Protein AF-A0A317KZA4-F1 (afdb_monomer)

pLDDT: mean 71.85, std 17.02, range [37.28, 96.12]

Solvent-accessible surface area (backbone atoms only — not comparable to full-atom values): 6510 Å² total; per-residue (Å²): 141,75,68,80,65,58,58,58,75,69,53,69,66,63,67,60,57,53,50,52,52,53,50,53,53,50,52,51,53,51,52,53,52,50,53,52,51,53,52,51,53,54,50,50,53,53,51,53,53,50,51,53,55,48,53,53,52,50,54,52,51,53,54,49,60,63,60,64,75,73,71,80,88,83,89,84,79,97,79,83,69,74,74,73,64,77,73,65,85,48,96,85,73,66,83,91,79,86,85,83,132

Sequence (101 aa):
MSWKSVEMQVALPRTQDAGKIQEHLKQQGRLGQEQLAQSQVLEEIRKRQRVIKQQESEKLRLKNNQKEKGHHDNERSPFTEEEKEANQQHPYLGKRIDIKR

Structure (mmCIF, N/CA/C/O backbone):
data_AF-A0A317KZA4-F1
#
_entry.id   AF-A0A317KZA4-F1
#
loop_
_atom_site.group_PDB
_atom_site.id
_atom_site.type_symbol
_atom_site.label_atom_id
_atom_site.label_alt_id
_atom_site.label_comp_id
_atom_site.label_asym_id
_atom_site.label_entity_id
_atom_site.label_seq_id
_atom_site.pdbx_PDB_ins_code
_atom_site.Cartn_x
_atom_site.Cartn_y
_atom_site.Cartn_z
_atom_site.occupancy
_atom_sit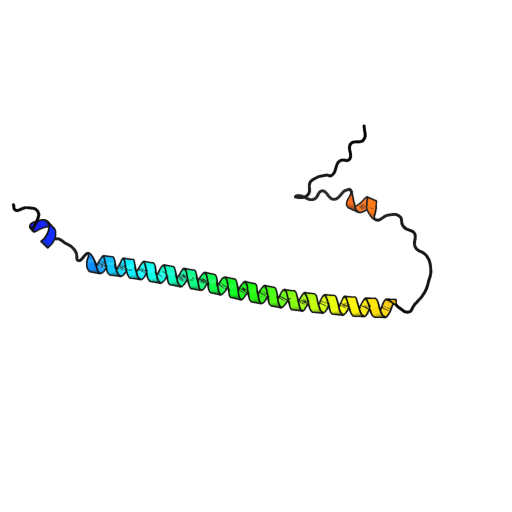e.B_iso_or_equiv
_atom_site.auth_seq_id
_atom_site.auth_comp_id
_atom_site.auth_asym_id
_atom_site.auth_atom_id
_atom_site.pdbx_PDB_model_num
ATOM 1 N N . MET A 1 1 ? 25.158 -2.799 -50.676 1.00 56.12 1 MET A N 1
ATOM 2 C CA . MET A 1 1 ? 24.646 -3.663 -49.589 1.00 56.12 1 MET A CA 1
ATOM 3 C C . MET A 1 1 ? 25.825 -4.169 -48.761 1.00 56.12 1 MET A C 1
ATOM 5 O O . MET A 1 1 ? 26.457 -5.103 -49.219 1.00 56.12 1 MET A O 1
ATOM 9 N N . SER A 1 2 ? 26.192 -3.555 -47.623 1.00 57.38 2 SER A N 1
ATOM 10 C CA . SER A 1 2 ? 27.245 -4.162 -46.767 1.00 57.38 2 SER A CA 1
ATOM 11 C C . SER A 1 2 ? 27.345 -3.677 -45.311 1.00 57.38 2 SER A C 1
ATOM 13 O O . SER A 1 2 ? 27.971 -4.363 -44.514 1.00 57.38 2 SER A O 1
ATOM 15 N N . TRP A 1 3 ? 26.756 -2.544 -44.913 1.00 57.81 3 TRP A N 1
ATOM 16 C CA . TRP A 1 3 ? 26.979 -2.010 -43.552 1.00 57.81 3 TRP A CA 1
ATOM 17 C C . TRP A 1 3 ? 25.932 -2.457 -42.519 1.00 57.81 3 TRP A C 1
ATOM 19 O O . TRP A 1 3 ? 26.233 -2.579 -41.339 1.00 57.81 3 TRP A O 1
ATOM 29 N N . LYS A 1 4 ? 24.725 -2.824 -42.967 1.00 58.75 4 LYS A N 1
ATOM 30 C CA . LYS A 1 4 ? 23.615 -3.236 -42.086 1.00 58.75 4 LYS A CA 1
ATOM 31 C C . LYS A 1 4 ? 23.820 -4.614 -41.429 1.00 58.75 4 LYS A C 1
ATOM 33 O O . LYS A 1 4 ? 23.176 -4.917 -40.432 1.00 58.75 4 LYS A O 1
ATOM 38 N N . SER A 1 5 ? 24.709 -5.445 -41.980 1.00 58.19 5 SER A N 1
ATOM 39 C CA . SER A 1 5 ? 24.994 -6.800 -41.476 1.00 58.19 5 SER A CA 1
ATOM 40 C C . SER A 1 5 ? 26.126 -6.846 -40.446 1.00 58.19 5 SER A C 1
ATOM 42 O O . SER A 1 5 ? 26.161 -7.775 -39.645 1.00 58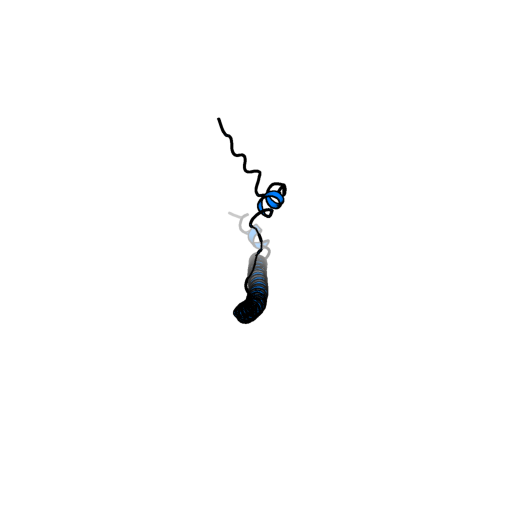.19 5 SER A O 1
ATOM 44 N N . VAL A 1 6 ? 27.024 -5.855 -40.435 1.00 58.91 6 VAL A N 1
ATOM 45 C CA . VAL A 1 6 ? 28.142 -5.779 -39.474 1.00 58.91 6 VAL A CA 1
ATOM 46 C C . VAL A 1 6 ? 27.645 -5.304 -38.102 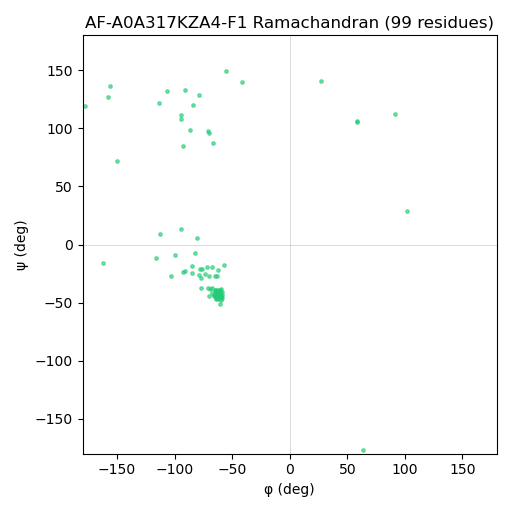1.00 58.91 6 VAL A C 1
ATOM 48 O O . VAL A 1 6 ? 28.033 -5.855 -37.078 1.00 58.91 6 VAL A O 1
ATOM 51 N N . GLU A 1 7 ? 26.687 -4.376 -38.066 1.00 58.03 7 GLU A N 1
ATOM 52 C CA . GLU A 1 7 ? 26.052 -3.903 -36.823 1.00 58.03 7 GLU A CA 1
ATOM 53 C C . GLU A 1 7 ? 25.245 -4.994 -36.099 1.00 58.03 7 GLU A C 1
ATOM 55 O O . GLU A 1 7 ? 25.114 -4.968 -34.876 1.00 58.03 7 GLU A O 1
ATOM 60 N N . MET A 1 8 ? 24.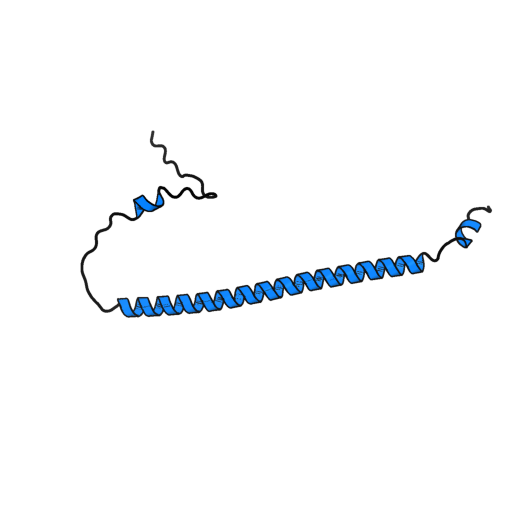728 -5.986 -36.833 1.00 60.91 8 MET A N 1
ATOM 61 C CA . MET A 1 8 ? 24.004 -7.117 -36.244 1.00 60.91 8 MET A CA 1
ATOM 62 C C . MET A 1 8 ? 24.945 -8.103 -35.536 1.00 60.91 8 MET A C 1
ATOM 64 O O . MET A 1 8 ? 24.523 -8.779 -34.606 1.00 60.91 8 MET A O 1
ATOM 68 N N . GLN A 1 9 ? 26.222 -8.165 -35.930 1.00 59.94 9 GLN A N 1
ATOM 69 C CA . GLN A 1 9 ? 27.225 -9.017 -35.277 1.00 59.94 9 GLN A CA 1
ATOM 70 C C . GLN A 1 9 ? 27.730 -8.411 -33.956 1.00 59.94 9 GLN A C 1
ATOM 72 O O . GLN A 1 9 ? 28.182 -9.142 -33.082 1.00 59.94 9 GLN A O 1
ATOM 77 N N . VAL A 1 10 ? 27.571 -7.093 -33.775 1.00 56.28 10 VAL A N 1
ATOM 78 C CA . VAL A 1 10 ? 27.783 -6.368 -32.504 1.00 56.28 10 VAL A CA 1
ATOM 79 C C . VAL A 1 10 ? 26.462 -6.222 -31.725 1.00 56.28 10 VAL A C 1
ATOM 81 O O . VAL A 1 10 ? 26.357 -5.457 -30.767 1.00 56.28 10 VAL A O 1
ATOM 84 N N . ALA A 1 11 ? 25.411 -6.956 -32.108 1.00 58.59 11 ALA A N 1
ATOM 85 C CA . ALA A 1 11 ? 24.190 -6.996 -31.324 1.00 58.59 11 ALA A CA 1
ATOM 86 C C . ALA A 1 11 ? 24.450 -7.785 -30.035 1.00 58.59 11 ALA A C 1
ATOM 88 O O . ALA A 1 11 ? 24.373 -9.012 -30.001 1.00 58.59 11 ALA A O 1
ATOM 89 N N . LEU A 1 12 ? 24.714 -7.054 -28.950 1.00 62.53 12 LEU A N 1
ATOM 90 C CA . LEU A 1 12 ? 24.459 -7.529 -27.593 1.00 62.53 12 LEU A CA 1
ATOM 91 C C . LEU A 1 12 ? 23.099 -8.251 -27.569 1.00 62.53 12 LEU A C 1
ATOM 93 O O . LEU A 1 12 ? 22.163 -7.781 -28.230 1.00 62.53 12 LEU A O 1
ATOM 97 N N . PRO A 1 13 ? 22.964 -9.382 -26.854 1.00 62.66 13 PRO A N 1
ATOM 98 C CA . PRO A 1 13 ? 21.763 -10.205 -26.892 1.00 62.66 13 PRO A CA 1
ATOM 99 C C . PRO A 1 13 ? 20.577 -9.449 -26.276 1.00 62.66 13 PRO A C 1
ATOM 101 O O . PRO A 1 13 ? 20.262 -9.600 -25.099 1.00 62.66 13 PRO A O 1
ATOM 104 N N . ARG A 1 14 ? 19.874 -8.656 -27.097 1.00 60.34 14 ARG A N 1
ATOM 105 C CA . ARG A 1 14 ? 18.685 -7.869 -26.716 1.00 60.34 14 ARG A CA 1
ATOM 106 C C . ARG A 1 14 ? 17.569 -8.740 -26.124 1.00 60.34 14 ARG A C 1
ATOM 108 O O . ARG A 1 14 ? 16.675 -8.230 -25.462 1.00 60.34 14 ARG A O 1
ATOM 115 N N . THR A 1 15 ? 17.624 -10.052 -26.348 1.00 62.56 15 THR A N 1
ATOM 116 C CA . THR A 1 15 ? 16.727 -11.051 -25.756 1.00 62.56 15 THR A CA 1
ATOM 117 C C . THR A 1 15 ? 16.946 -11.228 -24.253 1.00 62.56 15 THR A C 1
ATOM 119 O O . THR A 1 15 ? 15.969 -11.363 -23.520 1.00 62.56 15 THR A O 1
ATOM 122 N N . GLN A 1 16 ? 18.193 -11.180 -23.769 1.00 63.53 16 GLN A N 1
ATOM 123 C CA . GLN A 1 16 ? 18.480 -11.266 -22.333 1.00 63.53 16 GLN A CA 1
ATOM 124 C C . GLN A 1 16 ? 17.967 -10.026 -21.599 1.00 63.53 16 GLN A C 1
ATOM 126 O O . GLN A 1 16 ? 17.356 -10.143 -20.538 1.00 63.53 16 GLN A O 1
ATOM 131 N N . ASP A 1 17 ? 18.155 -8.844 -22.187 1.00 68.19 17 ASP A N 1
AT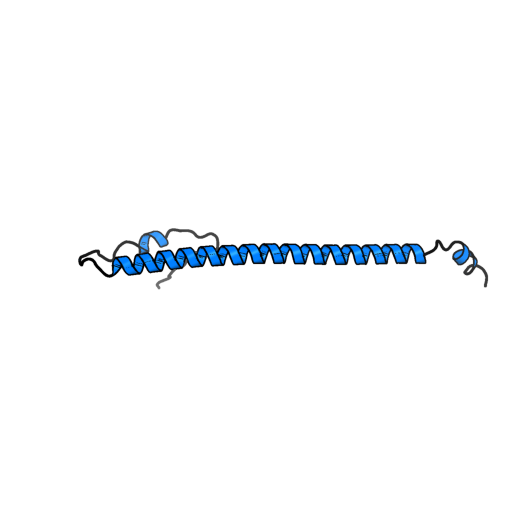OM 132 C CA . ASP A 1 17 ? 17.678 -7.593 -21.597 1.00 68.19 17 ASP A CA 1
ATOM 133 C C . ASP A 1 17 ? 16.149 -7.478 -21.648 1.00 68.19 17 ASP A C 1
ATOM 135 O O . ASP A 1 17 ? 15.535 -7.061 -20.666 1.00 68.19 17 ASP A O 1
ATOM 139 N N . ALA A 1 18 ? 15.507 -7.952 -22.723 1.00 74.12 18 ALA A N 1
ATOM 140 C CA . ALA A 1 18 ? 14.049 -8.061 -22.785 1.00 74.12 18 ALA A CA 1
ATOM 141 C C . ALA A 1 18 ? 13.485 -8.993 -21.692 1.00 74.12 18 ALA A C 1
ATOM 143 O O . ALA A 1 18 ? 12.464 -8.673 -21.081 1.00 74.12 18 ALA A O 1
ATOM 144 N N . GLY A 1 19 ? 14.170 -10.104 -21.393 1.00 80.00 19 GLY A N 1
ATOM 145 C CA . GLY A 1 19 ? 13.801 -11.009 -20.299 1.00 80.00 19 GLY A CA 1
ATOM 146 C C . GLY A 1 19 ? 13.912 -10.356 -18.918 1.00 80.00 19 GLY A C 1
ATOM 147 O O . GLY A 1 19 ? 12.998 -10.484 -18.105 1.00 80.00 19 GLY A O 1
ATOM 148 N N . LYS A 1 20 ? 14.980 -9.586 -18.666 1.00 83.88 20 LYS A N 1
ATOM 149 C CA . LYS A 1 20 ? 15.144 -8.825 -17.411 1.00 83.88 20 LYS A CA 1
ATOM 150 C C . LYS A 1 20 ? 14.051 -7.775 -17.232 1.00 83.88 20 LYS A C 1
ATOM 152 O O . LYS A 1 20 ? 13.492 -7.657 -16.148 1.00 83.88 20 LYS A O 1
ATOM 157 N N . ILE A 1 21 ? 13.710 -7.035 -18.289 1.00 85.69 21 ILE A N 1
ATOM 158 C CA . ILE A 1 21 ? 12.627 -6.039 -18.248 1.00 85.69 21 ILE A CA 1
ATOM 159 C C . ILE A 1 21 ? 11.288 -6.719 -17.940 1.00 85.69 21 ILE A C 1
ATOM 161 O O . ILE A 1 21 ? 10.524 -6.231 -17.107 1.00 85.69 21 ILE A O 1
ATOM 165 N N . GLN A 1 22 ? 11.017 -7.870 -18.561 1.00 85.25 22 GLN A N 1
ATOM 166 C CA . GLN A 1 22 ? 9.811 -8.643 -18.279 1.00 85.25 22 GLN A CA 1
ATOM 167 C C . GLN A 1 22 ? 9.766 -9.130 -16.823 1.00 85.25 22 GLN A C 1
ATOM 169 O O . GLN A 1 22 ? 8.705 -9.089 -16.201 1.00 85.25 22 GLN A O 1
ATOM 174 N N . GLU A 1 23 ? 10.900 -9.555 -16.267 1.00 86.62 23 GLU A N 1
ATOM 175 C CA . GLU A 1 23 ? 10.997 -9.967 -14.865 1.00 86.62 23 GLU A CA 1
ATOM 176 C C . GLU A 1 23 ? 10.765 -8.791 -13.907 1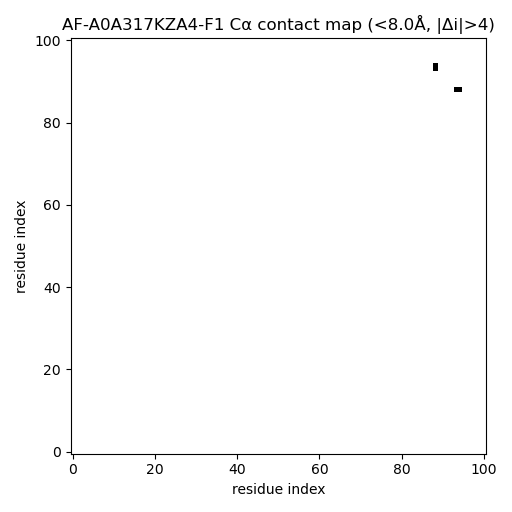.00 86.62 23 GLU A C 1
ATOM 178 O O . GLU A 1 23 ? 9.970 -8.899 -12.974 1.00 86.62 23 GLU A O 1
ATOM 183 N N . HIS A 1 24 ? 11.354 -7.625 -14.187 1.00 88.25 24 HIS A N 1
ATOM 184 C CA . HIS A 1 24 ? 11.118 -6.414 -13.401 1.00 88.25 24 HIS A CA 1
ATOM 185 C C . HIS A 1 24 ? 9.645 -5.990 -13.413 1.00 88.25 24 HIS A C 1
ATOM 187 O O . HIS A 1 24 ? 9.094 -5.668 -12.360 1.00 88.25 24 HIS A O 1
ATOM 193 N N . LEU A 1 25 ? 8.982 -6.041 -14.572 1.00 91.00 25 LEU A N 1
ATOM 194 C CA . LEU A 1 25 ? 7.552 -5.735 -14.683 1.00 91.00 25 LEU A CA 1
ATOM 195 C C . LEU A 1 25 ? 6.695 -6.711 -13.865 1.00 91.00 25 LEU A C 1
ATOM 197 O O . LEU A 1 25 ? 5.772 -6.288 -13.167 1.00 91.00 25 LEU A O 1
ATOM 201 N N . LYS A 1 26 ? 7.017 -8.010 -13.894 1.00 90.19 26 LYS A N 1
ATOM 202 C CA . LYS A 1 26 ? 6.327 -9.022 -13.080 1.00 90.19 26 LYS A CA 1
ATOM 203 C C . LYS A 1 26 ? 6.535 -8.789 -11.584 1.00 90.19 26 LYS A C 1
ATOM 205 O O . LYS A 1 26 ? 5.572 -8.857 -10.821 1.00 90.19 26 LYS A O 1
ATOM 210 N N . GLN A 1 27 ? 7.762 -8.483 -11.164 1.00 92.19 27 GLN A N 1
ATOM 211 C CA . GLN A 1 27 ? 8.082 -8.204 -9.765 1.00 92.19 27 GLN A CA 1
ATOM 212 C C . GLN A 1 27 ? 7.335 -6.965 -9.257 1.00 92.19 27 GLN A C 1
ATOM 214 O O . GLN A 1 27 ? 6.734 -7.015 -8.185 1.00 92.19 27 GLN A O 1
ATOM 219 N N . GLN A 1 28 ? 7.315 -5.882 -10.040 1.00 92.12 28 GLN A N 1
ATOM 220 C CA . GLN A 1 28 ? 6.559 -4.671 -9.710 1.00 92.12 28 GLN A CA 1
ATOM 221 C C . GLN A 1 28 ? 5.055 -4.950 -9.608 1.00 92.12 28 GLN A C 1
ATOM 223 O O . GLN A 1 28 ? 4.420 -4.532 -8.640 1.00 92.12 28 GLN A O 1
ATOM 228 N N . GLY A 1 29 ? 4.495 -5.712 -10.555 1.00 92.00 29 GLY A N 1
ATOM 229 C CA . GLY A 1 29 ? 3.091 -6.122 -10.516 1.00 92.00 29 GLY A CA 1
ATOM 230 C C . GLY A 1 29 ? 2.745 -6.916 -9.254 1.00 92.00 29 GLY A C 1
ATOM 231 O O . GLY A 1 29 ? 1.735 -6.637 -8.607 1.00 92.00 29 GLY A O 1
ATOM 232 N N . ARG A 1 30 ? 3.611 -7.858 -8.855 1.00 90.75 30 ARG A N 1
ATOM 233 C CA . ARG A 1 30 ? 3.428 -8.651 -7.631 1.00 90.75 30 ARG A CA 1
ATOM 234 C C . ARG A 1 30 ? 3.466 -7.784 -6.373 1.00 90.75 30 ARG A C 1
ATOM 236 O O . ARG A 1 30 ? 2.587 -7.918 -5.529 1.00 90.75 30 ARG A O 1
ATOM 243 N N . LEU A 1 31 ? 4.442 -6.881 -6.268 1.00 95.06 31 LEU A N 1
ATOM 244 C CA . LEU A 1 31 ? 4.571 -5.971 -5.125 1.00 95.06 31 LEU A CA 1
ATOM 245 C C . LEU A 1 31 ? 3.347 -5.057 -4.981 1.00 95.06 31 LEU A C 1
ATOM 247 O O . LEU A 1 31 ? 2.851 -4.866 -3.874 1.00 95.06 31 LEU A O 1
ATOM 251 N N . GLY A 1 32 ? 2.823 -4.535 -6.094 1.00 94.06 32 GLY A N 1
ATOM 252 C CA . GLY A 1 32 ? 1.609 -3.718 -6.075 1.00 94.06 32 GLY A CA 1
ATOM 253 C C . GLY A 1 32 ? 0.392 -4.491 -5.560 1.00 94.06 32 GLY A C 1
ATOM 254 O O . GLY A 1 32 ? -0.345 -3.995 -4.710 1.00 94.06 32 GLY A O 1
ATOM 255 N N . GLN A 1 33 ? 0.202 -5.731 -6.020 1.00 92.75 33 GLN A N 1
ATOM 256 C CA . GLN A 1 33 ? -0.888 -6.586 -5.537 1.00 92.75 33 GLN A CA 1
ATOM 257 C C . GLN A 1 33 ? -0.739 -6.934 -4.050 1.00 92.75 33 GLN A C 1
ATOM 259 O O . GLN A 1 33 ? -1.728 -6.920 -3.321 1.00 92.75 33 GLN A O 1
ATOM 264 N N . GLU A 1 34 ? 0.482 -7.194 -3.585 1.00 94.44 34 GLU A N 1
ATOM 265 C CA . GLU A 1 34 ? 0.772 -7.487 -2.178 1.00 94.44 34 GLU A CA 1
ATOM 266 C C . GLU A 1 34 ? 0.444 -6.296 -1.265 1.00 94.44 34 GLU A C 1
ATOM 268 O O . GLU A 1 34 ? -0.232 -6.460 -0.248 1.00 94.44 34 GLU A O 1
ATOM 273 N N . GLN A 1 35 ? 0.835 -5.081 -1.659 1.00 95.62 35 GLN A N 1
ATOM 274 C CA . GLN A 1 35 ? 0.505 -3.857 -0.922 1.00 95.62 35 GLN A CA 1
ATOM 275 C C . GLN A 1 35 ? -1.009 -3.602 -0.868 1.00 95.62 35 GLN A C 1
ATOM 277 O O . GLN A 1 35 ? -1.552 -3.245 0.183 1.00 95.62 35 GLN A O 1
ATOM 282 N N . LEU A 1 36 ? -1.714 -3.823 -1.982 1.00 95.75 36 LEU A N 1
ATOM 283 C CA . LEU A 1 36 ? -3.172 -3.705 -2.026 1.00 95.75 36 LEU A CA 1
ATOM 284 C C . LEU A 1 36 ? -3.838 -4.734 -1.106 1.00 95.75 36 LEU A C 1
ATOM 286 O O . LEU A 1 36 ? -4.685 -4.357 -0.297 1.00 95.75 36 LEU A O 1
ATOM 290 N N . ALA A 1 37 ? -3.411 -5.995 -1.147 1.00 95.88 37 ALA A N 1
ATOM 291 C CA . ALA A 1 37 ? -3.929 -7.034 -0.261 1.00 95.88 37 ALA A CA 1
ATOM 292 C C . ALA A 1 37 ? -3.671 -6.705 1.221 1.00 95.88 37 ALA A C 1
ATOM 294 O O . ALA A 1 37 ? -4.572 -6.817 2.052 1.00 95.88 37 ALA A O 1
ATOM 295 N N . GLN A 1 38 ? -2.471 -6.224 1.560 1.00 95.94 38 GLN A N 1
ATOM 296 C CA . GLN A 1 38 ? -2.131 -5.838 2.930 1.00 95.94 38 GLN A CA 1
ATOM 297 C C . GLN A 1 38 ? -3.014 -4.691 3.439 1.00 95.94 38 GLN A C 1
ATOM 299 O O . GLN A 1 38 ? -3.518 -4.747 4.564 1.00 95.94 38 GLN A O 1
ATOM 304 N N . SER A 1 39 ? -3.233 -3.659 2.619 1.00 94.88 39 SER A N 1
ATOM 305 C CA . SER A 1 39 ? -4.092 -2.533 3.003 1.00 94.88 39 SER A CA 1
ATOM 306 C C . SER A 1 39 ? -5.549 -2.963 3.205 1.00 94.88 39 SER A C 1
ATOM 308 O O . SER A 1 39 ? -6.160 -2.567 4.199 1.00 94.88 39 SER A O 1
ATOM 310 N N . GLN A 1 40 ? -6.072 -3.850 2.352 1.00 95.19 40 GLN A N 1
ATOM 311 C CA . GLN A 1 40 ? -7.412 -4.427 2.500 1.00 95.19 40 GLN A CA 1
ATOM 312 C C . GLN A 1 40 ? -7.563 -5.210 3.809 1.00 95.19 40 GLN A C 1
ATOM 314 O O . GLN A 1 40 ? -8.524 -4.990 4.547 1.00 95.19 40 GLN A O 1
ATOM 319 N N . VAL A 1 41 ? -6.591 -6.060 4.154 1.00 96.12 41 VAL A N 1
ATOM 320 C CA . VAL A 1 41 ? -6.607 -6.818 5.417 1.00 96.12 41 VAL A CA 1
ATOM 321 C C . VAL A 1 41 ? -6.624 -5.877 6.625 1.00 96.12 41 VAL A C 1
ATOM 323 O O . VAL A 1 41 ? -7.408 -6.068 7.558 1.00 96.12 41 VAL A O 1
ATOM 326 N N . LEU A 1 42 ? -5.806 -4.821 6.612 1.00 95.88 42 LEU A N 1
ATOM 327 C CA . LEU A 1 42 ? -5.786 -3.828 7.690 1.00 95.88 42 LEU A CA 1
ATOM 328 C C . LEU A 1 42 ? -7.116 -3.073 7.804 1.00 95.88 42 LEU A C 1
ATOM 330 O O . LEU A 1 42 ? -7.598 -2.829 8.915 1.00 95.88 42 LEU A O 1
ATOM 334 N N . GLU A 1 43 ? -7.727 -2.705 6.680 1.00 94.38 43 GLU A N 1
ATOM 335 C CA . GLU A 1 43 ? -9.052 -2.088 6.675 1.00 94.38 43 GLU A CA 1
ATOM 336 C C . GLU A 1 43 ? -10.131 -3.015 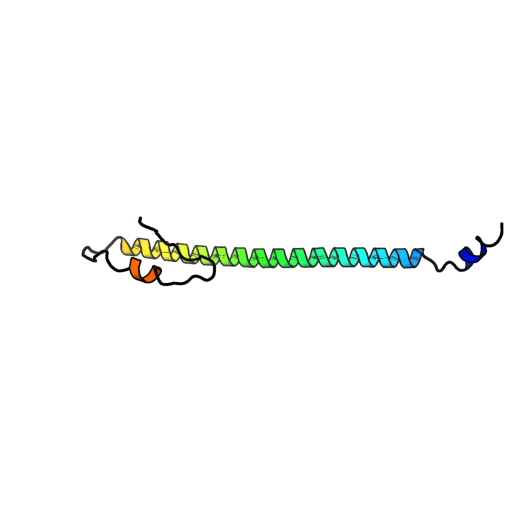7.227 1.00 94.38 43 GLU A C 1
ATOM 338 O O . GLU A 1 43 ? -10.966 -2.568 8.017 1.00 94.38 43 GLU A O 1
ATOM 343 N N . GLU A 1 44 ? -10.119 -4.295 6.860 1.00 93.25 44 GLU A N 1
ATOM 344 C CA . GLU A 1 44 ? -11.049 -5.277 7.409 1.00 93.25 44 GLU A CA 1
ATOM 345 C C . GLU A 1 44 ? -10.909 -5.407 8.923 1.00 93.25 44 GLU A C 1
ATOM 347 O O . GLU A 1 44 ? -11.914 -5.386 9.636 1.00 93.25 44 GLU A O 1
ATOM 352 N N . ILE A 1 45 ? -9.677 -5.480 9.434 1.00 94.19 45 ILE A N 1
ATOM 353 C CA . ILE A 1 45 ? -9.420 -5.535 10.878 1.00 94.19 45 ILE A CA 1
ATOM 354 C C . ILE A 1 45 ? -9.998 -4.292 11.565 1.00 94.19 45 ILE A C 1
ATOM 356 O O . ILE A 1 45 ? -10.712 -4.414 12.564 1.00 94.19 45 ILE A O 1
ATOM 360 N N . ARG A 1 46 ? -9.766 -3.094 11.013 1.00 93.50 46 ARG A N 1
ATOM 361 C CA . ARG A 1 46 ? -10.328 -1.841 11.550 1.00 93.50 46 ARG A CA 1
ATOM 362 C C . ARG A 1 46 ? -11.857 -1.838 11.521 1.00 93.50 46 ARG A C 1
ATOM 364 O O . ARG A 1 46 ? -12.478 -1.409 12.495 1.00 93.50 46 ARG A O 1
ATOM 371 N N . LYS A 1 47 ? -12.471 -2.322 10.436 1.00 92.12 47 LYS A N 1
ATOM 372 C CA . LYS A 1 47 ? -13.933 -2.445 10.309 1.00 92.12 47 LYS A CA 1
ATOM 373 C C . LYS A 1 47 ? -14.488 -3.400 11.368 1.00 92.12 47 LYS A C 1
ATOM 375 O O . LYS A 1 47 ? -15.412 -3.020 12.082 1.00 92.12 47 LYS A O 1
ATOM 380 N N . ARG A 1 48 ? -13.880 -4.579 11.553 1.00 90.31 48 ARG A N 1
ATOM 381 C CA . ARG A 1 48 ? -14.277 -5.551 12.591 1.00 90.31 48 ARG A CA 1
ATOM 382 C C . ARG A 1 48 ? -14.177 -4.954 13.996 1.00 90.31 48 ARG A C 1
ATOM 384 O O . ARG A 1 48 ? -15.137 -5.028 14.755 1.00 90.31 48 ARG A O 1
ATOM 391 N N . GLN A 1 49 ? -13.066 -4.292 14.323 1.00 91.00 49 GLN A N 1
ATOM 392 C CA . GLN A 1 49 ? -12.900 -3.620 15.619 1.00 91.00 49 GLN A CA 1
ATOM 393 C C . GLN A 1 49 ? -13.949 -2.524 15.849 1.00 91.00 49 GLN A C 1
ATOM 395 O O . GLN A 1 49 ? -14.471 -2.397 16.955 1.00 91.00 49 GLN A O 1
ATOM 400 N N . ARG A 1 50 ? -14.280 -1.734 14.817 1.00 86.94 50 ARG A N 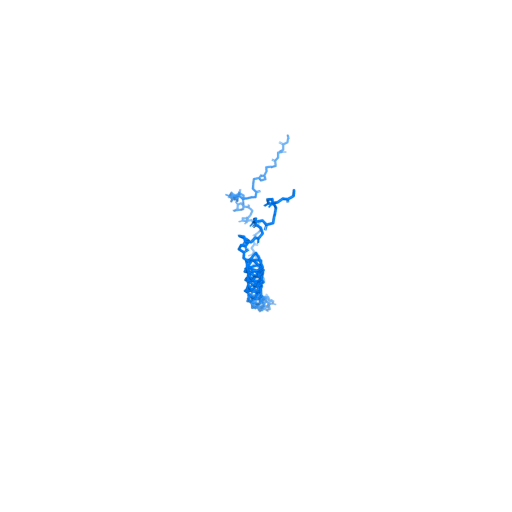1
ATOM 401 C CA . ARG A 1 50 ? -15.325 -0.704 14.905 1.00 86.94 50 ARG A CA 1
ATOM 402 C C . ARG A 1 50 ? -16.695 -1.318 15.185 1.00 86.94 50 ARG A C 1
ATOM 404 O O . ARG A 1 50 ? -17.393 -0.813 16.056 1.00 86.94 50 ARG A O 1
ATOM 411 N N . VAL A 1 51 ? -17.053 -2.402 14.495 1.00 87.06 51 VAL A N 1
ATOM 412 C CA . VAL A 1 51 ? -18.328 -3.106 14.713 1.00 87.06 51 VAL A CA 1
ATOM 413 C C . VAL A 1 51 ? -18.421 -3.641 16.142 1.00 87.06 51 VAL A C 1
ATOM 415 O O . VAL A 1 51 ? -19.449 -3.445 16.782 1.00 87.06 51 VAL A O 1
ATOM 418 N N . ILE A 1 52 ? -17.350 -4.238 16.677 1.00 86.06 52 ILE A N 1
ATOM 419 C CA . ILE A 1 52 ? -17.322 -4.727 18.068 1.00 86.06 52 ILE A CA 1
ATOM 420 C C . ILE A 1 52 ? -17.552 -3.572 19.053 1.00 86.06 52 ILE A C 1
ATOM 422 O O . ILE A 1 52 ? -18.461 -3.644 19.878 1.00 86.06 52 ILE A O 1
ATOM 426 N N . LYS A 1 53 ? -16.795 -2.473 18.921 1.00 84.50 53 LYS A N 1
ATOM 427 C CA . LYS A 1 53 ? -16.959 -1.281 19.775 1.00 84.50 53 LYS A CA 1
ATOM 428 C C . LYS A 1 53 ? -18.368 -0.696 19.681 1.00 84.50 53 LYS A C 1
ATOM 430 O O . LYS A 1 53 ? -18.950 -0.311 20.692 1.00 84.50 53 LYS A O 1
ATOM 435 N N . GLN A 1 54 ? -18.931 -0.647 18.474 1.00 83.25 54 GLN A N 1
ATOM 436 C CA . GLN A 1 54 ? -20.289 -0.163 18.262 1.00 83.25 54 GLN A CA 1
ATOM 437 C C . GLN A 1 54 ? -21.306 -1.071 18.966 1.00 83.25 54 GLN A C 1
ATOM 439 O O . GLN A 1 54 ? -22.139 -0.568 19.713 1.00 83.25 54 GLN A O 1
ATOM 444 N N . GLN A 1 55 ? -21.202 -2.394 18.820 1.00 78.75 55 GLN A N 1
ATOM 445 C CA . GLN A 1 55 ? -22.078 -3.347 19.511 1.00 78.75 55 GLN A CA 1
ATOM 446 C C . GLN A 1 55 ? -21.989 -3.233 21.039 1.00 78.75 55 GLN A C 1
ATOM 448 O O . GLN A 1 55 ? -23.012 -3.334 21.713 1.00 78.75 55 GLN A O 1
ATOM 453 N N . GLU A 1 56 ? -20.800 -3.007 21.599 1.00 76.12 56 GLU A N 1
ATOM 454 C CA . GLU A 1 56 ? -20.638 -2.751 23.036 1.00 76.12 56 GLU A CA 1
ATOM 455 C C . GLU A 1 56 ? -21.325 -1.450 23.465 1.00 76.12 56 GLU A C 1
ATOM 457 O O . GLU A 1 56 ? -22.057 -1.439 24.457 1.00 76.12 56 GLU A O 1
ATOM 462 N N . SER A 1 57 ? -21.156 -0.371 22.694 1.00 76.94 57 SER A N 1
ATOM 463 C CA . SER A 1 57 ? -21.809 0.912 22.979 1.00 76.94 57 SER A CA 1
ATOM 464 C C . SER A 1 57 ? -23.338 0.840 22.871 1.00 76.94 57 SER A C 1
ATOM 466 O O . SER A 1 57 ? -24.037 1.374 23.731 1.00 76.94 57 SER A O 1
ATOM 468 N N . GLU A 1 58 ? -23.866 0.111 21.885 1.00 74.44 58 GLU A N 1
ATOM 469 C CA . GLU A 1 58 ? -25.300 -0.144 21.722 1.00 74.44 58 GLU A CA 1
ATOM 470 C C . GLU A 1 58 ? -25.853 -0.976 22.889 1.00 74.44 58 GLU A C 1
ATOM 472 O O . GLU A 1 58 ? -26.882 -0.627 23.465 1.00 74.44 58 GLU A O 1
ATOM 477 N N . LYS A 1 59 ? -25.139 -2.026 23.326 1.00 74.38 59 LYS A N 1
ATOM 478 C CA . LYS A 1 59 ? -25.518 -2.815 24.513 1.00 74.38 59 LYS A CA 1
ATOM 479 C C . LYS A 1 59 ? -25.554 -1.964 25.786 1.00 74.38 59 LYS A C 1
ATOM 481 O O . LYS A 1 59 ? -26.465 -2.125 26.599 1.00 74.38 59 LYS A O 1
ATOM 486 N N . LEU A 1 60 ? -24.589 -1.058 25.966 1.00 72.62 60 LEU A N 1
ATOM 487 C CA . LEU A 1 60 ? -24.557 -0.142 27.108 1.00 72.62 60 LEU A CA 1
ATOM 488 C C . LEU A 1 60 ? -25.738 0.842 27.073 1.00 72.62 60 LEU A C 1
ATOM 490 O O . LEU A 1 60 ? -26.407 1.028 28.089 1.00 72.62 60 LEU A O 1
ATOM 494 N N . ARG A 1 61 ? -26.038 1.416 25.901 1.00 72.19 61 ARG A N 1
ATOM 495 C CA . ARG A 1 61 ? -27.198 2.297 25.690 1.00 72.19 61 ARG A CA 1
ATOM 496 C C . ARG A 1 61 ? -28.520 1.589 25.981 1.00 72.19 61 ARG A C 1
ATOM 498 O O . ARG A 1 61 ? -29.353 2.137 26.696 1.00 72.19 61 ARG A O 1
ATOM 505 N N . LEU A 1 62 ? -28.691 0.352 25.508 1.00 71.12 62 LEU A N 1
ATOM 506 C CA . LEU A 1 62 ? -29.889 -0.446 25.786 1.00 71.12 62 LEU A CA 1
ATOM 507 C C . LEU A 1 62 ? -30.055 -0.737 27.286 1.00 71.12 62 LEU A C 1
ATOM 509 O O . LEU A 1 62 ? -31.165 -0.656 27.811 1.00 71.12 62 LEU A O 1
ATOM 513 N N . LYS A 1 63 ? -28.953 -1.035 27.990 1.00 70.38 63 LYS A N 1
ATOM 514 C CA . LYS A 1 63 ? -28.958 -1.279 29.440 1.00 70.38 63 LYS A CA 1
ATOM 515 C C . LYS A 1 63 ? -29.296 -0.018 30.244 1.00 70.38 63 LYS A C 1
ATOM 517 O O . LYS A 1 63 ? -30.002 -0.126 31.243 1.00 70.38 63 LYS A O 1
ATOM 522 N N . ASN A 1 64 ? -28.831 1.156 29.817 1.00 65.00 64 ASN A N 1
ATOM 523 C CA . ASN A 1 64 ? -29.188 2.427 30.457 1.00 65.00 64 ASN A CA 1
ATOM 524 C C . ASN A 1 64 ? -30.659 2.794 30.200 1.00 65.00 64 ASN A C 1
ATOM 526 O O . ASN A 1 64 ? -31.379 3.069 31.155 1.00 65.00 64 ASN A O 1
ATOM 530 N N . ASN A 1 65 ? -31.155 2.646 28.966 1.00 59.81 65 ASN A N 1
ATOM 531 C CA . ASN A 1 65 ? -32.571 2.881 28.645 1.00 59.81 65 ASN A CA 1
ATOM 532 C C . ASN A 1 65 ? -33.537 1.927 29.373 1.00 59.81 65 ASN A C 1
ATOM 534 O O . ASN A 1 65 ? -34.694 2.276 29.596 1.00 59.81 65 ASN A O 1
ATOM 538 N N . GLN A 1 66 ? -33.102 0.716 29.741 1.00 58.88 66 GLN A N 1
ATOM 539 C CA . GLN A 1 66 ? -33.909 -0.184 30.575 1.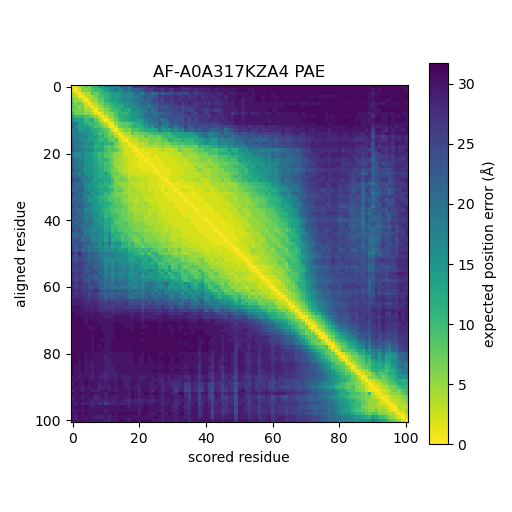00 58.88 66 GLN A CA 1
ATOM 540 C C . GLN A 1 66 ? -33.906 0.209 32.059 1.00 58.88 66 GLN A C 1
ATOM 542 O O . GLN A 1 66 ? -34.893 -0.050 32.743 1.00 58.88 66 GLN A O 1
ATOM 547 N N . LYS A 1 67 ? -32.839 0.847 32.558 1.00 56.38 67 LYS A N 1
ATOM 548 C CA . LYS A 1 67 ? -32.761 1.328 33.947 1.00 56.38 67 LYS A CA 1
ATOM 549 C C . LYS A 1 67 ? -33.528 2.632 34.183 1.00 56.38 67 LYS A C 1
ATOM 551 O O . LYS A 1 67 ? -33.983 2.850 35.296 1.00 56.38 67 LYS A O 1
ATOM 556 N N . GLU A 1 68 ? -33.718 3.458 33.157 1.00 55.56 68 GLU A N 1
ATOM 557 C CA . GLU A 1 68 ? -34.452 4.731 33.269 1.00 55.56 68 GLU A CA 1
ATOM 558 C C . GLU A 1 68 ? -35.985 4.586 33.190 1.00 55.56 68 GLU A C 1
ATOM 560 O O . GLU A 1 68 ? -36.709 5.535 33.471 1.00 55.56 68 GLU A O 1
ATOM 565 N N . LYS A 1 69 ? -36.526 3.397 32.881 1.00 53.56 69 LYS A N 1
ATOM 566 C CA . LYS A 1 69 ? -37.987 3.178 32.802 1.00 53.56 69 LYS A CA 1
ATOM 567 C C . LYS A 1 69 ? -38.694 2.960 34.142 1.00 53.56 69 LYS A C 1
ATOM 569 O O . LYS A 1 69 ? -39.889 2.678 34.161 1.00 53.56 69 LYS A O 1
ATOM 574 N N . GLY A 1 70 ? -37.990 3.097 35.257 1.00 51.00 70 GLY A N 1
ATOM 575 C CA . GLY A 1 70 ? -38.590 2.952 36.573 1.00 51.00 70 GLY A CA 1
ATOM 576 C C . GLY A 1 70 ? -37.885 3.818 37.587 1.00 51.00 70 GLY A C 1
ATOM 577 O O . GLY A 1 70 ? -37.149 3.270 38.384 1.00 51.00 70 GLY A O 1
ATOM 578 N N . HIS A 1 71 ? -38.066 5.138 37.526 1.00 41.25 71 HIS A N 1
ATOM 579 C CA . HIS A 1 71 ? -38.141 6.021 38.694 1.00 41.25 71 HIS A CA 1
ATOM 580 C C . HIS A 1 71 ? -38.404 7.470 38.247 1.00 41.25 71 HIS A C 1
ATOM 582 O O . HIS A 1 71 ? -37.596 8.065 37.551 1.00 41.25 71 HIS A O 1
ATOM 588 N N . HIS A 1 72 ? -39.540 7.991 38.713 1.00 37.28 72 HIS A N 1
ATOM 589 C CA . HIS A 1 72 ? -39.777 9.371 39.148 1.00 37.28 72 HIS A CA 1
ATOM 590 C C . HIS A 1 72 ? -39.546 10.546 38.179 1.00 37.28 72 HIS A C 1
ATOM 592 O O . HIS A 1 72 ? -38.432 10.972 37.908 1.00 37.28 72 HIS A O 1
ATOM 598 N N . ASP A 1 73 ? -40.674 11.080 37.714 1.00 45.97 73 ASP A N 1
ATOM 599 C CA . ASP A 1 73 ? -41.199 12.415 38.032 1.00 45.97 73 ASP A CA 1
ATOM 600 C C . ASP A 1 73 ? -40.235 13.559 38.423 1.00 45.97 73 ASP A C 1
ATOM 602 O O . ASP A 1 73 ? -39.360 13.431 39.278 1.00 45.97 73 ASP A O 1
ATOM 606 N N . ASN A 1 74 ? -40.610 14.723 37.896 1.00 43.84 74 ASN A N 1
ATOM 607 C CA . ASN A 1 74 ? -40.296 16.089 38.303 1.00 43.84 74 ASN A CA 1
ATOM 608 C C . ASN A 1 74 ? -39.074 16.838 37.713 1.00 43.84 74 ASN A C 1
ATOM 610 O O . ASN A 1 74 ? -37.912 16.590 38.020 1.00 43.84 74 ASN A O 1
ATOM 614 N N . GLU A 1 75 ? -39.441 17.868 36.936 1.00 52.53 75 GLU A N 1
ATOM 615 C CA . GLU A 1 75 ? -38.811 19.188 36.797 1.00 52.53 75 GLU A CA 1
ATOM 616 C C . GLU A 1 75 ? -37.342 19.278 36.348 1.00 52.53 75 GLU A C 1
ATOM 618 O O . GLU A 1 75 ? -36.415 19.166 37.147 1.00 52.53 75 GLU A O 1
ATOM 623 N N . ARG A 1 76 ? -37.133 19.688 35.085 1.00 38.47 76 ARG A N 1
ATOM 624 C CA . ARG A 1 76 ? -36.061 20.630 34.706 1.00 38.47 76 ARG A CA 1
ATOM 625 C C . ARG A 1 76 ? -36.366 21.334 33.378 1.00 38.47 76 ARG A C 1
ATOM 627 O O . ARG A 1 76 ? -36.677 20.716 32.369 1.00 38.47 76 ARG A O 1
ATOM 634 N N . SER A 1 77 ? -36.300 22.657 33.455 1.00 37.88 77 SER A N 1
ATOM 635 C CA . SER A 1 77 ? -36.586 23.688 32.455 1.00 37.88 77 SER A CA 1
ATOM 636 C C . SER A 1 77 ? -35.818 23.563 31.127 1.00 37.88 77 SER A C 1
ATOM 638 O O . SER A 1 77 ? -34.641 23.203 31.158 1.00 37.88 77 SER A O 1
ATOM 640 N N . PRO A 1 78 ? -36.393 24.001 29.988 1.00 44.91 78 PRO A N 1
ATOM 641 C CA . PRO A 1 78 ? -35.696 24.080 28.710 1.00 44.91 78 PRO A CA 1
ATOM 642 C C . PRO A 1 78 ? -35.099 25.479 28.525 1.00 44.91 78 PRO A C 1
ATOM 644 O O . PRO A 1 78 ? -35.728 26.349 27.942 1.00 44.91 78 PRO A O 1
ATOM 647 N N . PHE A 1 79 ? -33.906 25.739 29.047 1.00 44.25 79 PHE A N 1
ATOM 648 C CA . PHE A 1 79 ? -33.140 26.932 28.672 1.00 44.25 79 PHE A CA 1
ATOM 649 C C . PHE A 1 79 ? -31.661 26.647 28.939 1.00 44.25 79 PHE A C 1
ATOM 651 O O . PHE A 1 79 ? -31.346 26.131 30.007 1.00 44.25 79 PHE A O 1
ATOM 658 N N . THR A 1 80 ? -30.776 27.021 28.007 1.00 46.84 80 THR A N 1
ATOM 659 C CA . THR A 1 80 ? -29.288 27.023 28.087 1.00 46.84 80 THR A CA 1
ATOM 660 C C . THR A 1 80 ? -28.472 25.905 27.404 1.00 46.84 80 THR A C 1
ATOM 662 O O . THR A 1 80 ? -27.329 25.669 27.797 1.00 46.84 80 THR A O 1
ATOM 665 N N . GLU A 1 81 ? -28.953 25.290 26.317 1.00 48.75 81 GLU A N 1
ATOM 666 C CA . GLU A 1 81 ? -28.051 24.545 25.400 1.00 48.75 81 GLU A CA 1
ATOM 667 C C . GLU A 1 81 ? -27.731 25.293 24.092 1.00 48.75 81 GLU A C 1
ATOM 669 O O . GLU A 1 81 ? -26.619 25.163 23.583 1.00 48.75 81 GLU A O 1
ATOM 674 N N . GLU A 1 82 ? -28.608 26.179 23.609 1.00 51.38 82 GLU A N 1
ATOM 675 C CA . GLU A 1 82 ? -28.406 26.872 22.322 1.00 51.38 82 GLU A CA 1
ATOM 676 C C . GLU A 1 82 ? -27.266 27.916 22.329 1.00 51.38 82 GLU A C 1
ATOM 678 O O . GLU A 1 82 ? -26.626 28.147 21.303 1.00 51.38 82 GLU A O 1
ATOM 683 N N . GLU A 1 83 ? -26.926 28.519 23.474 1.00 52.75 83 GLU A N 1
ATOM 684 C CA . GLU A 1 83 ? -25.884 29.563 23.525 1.00 52.75 83 GLU A CA 1
ATOM 685 C C . GLU A 1 83 ? -24.446 29.020 23.431 1.00 52.75 83 GLU A C 1
ATOM 687 O O . GLU A 1 83 ? -23.529 29.753 23.055 1.00 52.75 83 GLU A O 1
ATOM 692 N N . LYS A 1 84 ? -24.215 27.734 23.735 1.00 54.47 84 LYS A N 1
ATOM 693 C CA . LYS A 1 84 ? -22.860 27.144 23.730 1.00 54.47 84 LYS A CA 1
ATOM 694 C C . LYS A 1 84 ? -22.406 26.668 22.348 1.00 54.47 84 LYS A C 1
ATOM 696 O O . LYS A 1 84 ? -21.202 26.513 22.126 1.00 54.47 84 LYS A O 1
ATOM 701 N N . GLU A 1 85 ? -23.336 26.472 21.417 1.00 57.38 85 GLU A N 1
ATOM 702 C CA . GLU A 1 85 ? -23.029 26.079 20.036 1.00 57.38 85 GLU A CA 1
ATOM 703 C C . GLU A 1 85 ? -22.706 27.283 19.135 1.00 57.38 85 GLU A C 1
ATOM 705 O O . GLU A 1 85 ? -21.943 27.152 18.178 1.00 57.38 85 GLU A O 1
ATOM 710 N N . ALA A 1 86 ? -23.194 28.483 19.473 1.00 58.91 86 ALA A N 1
ATOM 711 C CA . ALA A 1 86 ? -23.056 29.677 18.635 1.00 58.91 86 ALA A CA 1
ATOM 712 C C . ALA A 1 86 ? -21.612 30.210 18.493 1.00 58.91 86 ALA A C 1
ATOM 714 O O . ALA A 1 86 ? -21.321 30.948 17.550 1.00 58.91 86 ALA A O 1
ATOM 715 N N . ASN A 1 87 ? -20.692 29.846 19.396 1.00 58.75 87 ASN A N 1
ATOM 716 C CA . ASN A 1 87 ? -19.336 30.415 19.435 1.00 58.75 87 ASN A CA 1
ATOM 717 C C . ASN A 1 87 ? -18.209 29.425 19.084 1.00 58.75 87 ASN A C 1
ATOM 719 O O . ASN A 1 87 ? -17.027 29.747 19.221 1.00 58.75 87 ASN A O 1
ATOM 723 N N . GLN A 1 88 ? -18.536 28.221 18.609 1.00 65.81 88 GLN A N 1
ATOM 724 C CA . GLN A 1 88 ? -17.521 27.273 18.148 1.00 65.81 88 GLN A CA 1
ATOM 725 C C . GLN A 1 88 ? -17.197 27.540 16.674 1.00 65.81 88 GLN A C 1
ATOM 727 O O . GLN A 1 88 ? -17.910 27.120 15.765 1.00 65.81 88 GLN A O 1
ATOM 732 N N . GLN A 1 89 ? -16.106 28.269 16.420 1.00 70.06 89 GLN A N 1
ATOM 733 C CA . GLN A 1 89 ? -15.596 28.464 15.061 1.00 70.06 89 GLN A CA 1
ATOM 734 C C . GLN A 1 89 ? -15.010 27.148 14.544 1.00 70.06 89 GLN A C 1
ATOM 736 O O . GLN A 1 89 ? -13.866 26.803 14.831 1.00 70.06 89 GLN A O 1
ATOM 741 N N . HIS A 1 90 ? -15.810 26.392 13.794 1.00 72.44 90 HIS A N 1
ATOM 742 C CA . HIS A 1 90 ? -15.365 25.134 13.210 1.00 72.44 90 HIS A CA 1
ATOM 743 C C . HIS A 1 90 ? -14.515 25.402 11.950 1.00 72.44 90 HIS A C 1
ATOM 745 O O . HIS A 1 90 ? -14.992 26.092 11.043 1.00 72.44 90 HIS A O 1
ATOM 751 N N . PRO A 1 91 ? -13.300 24.829 11.829 1.00 77.00 91 PRO A N 1
ATOM 752 C CA . PRO A 1 91 ? -12.347 25.168 10.763 1.00 77.00 91 PRO A CA 1
ATOM 753 C C . PRO A 1 91 ? -12.846 24.855 9.345 1.00 77.00 91 PRO A C 1
ATOM 755 O O . PRO A 1 91 ? -12.369 25.453 8.386 1.00 77.00 91 PRO A O 1
ATOM 758 N N . TYR A 1 92 ? -13.821 23.950 9.206 1.00 76.38 92 TYR A N 1
ATOM 759 C CA . TYR A 1 92 ? -14.355 23.522 7.905 1.00 76.38 92 TYR A CA 1
ATOM 760 C C . TYR A 1 92 ? -15.834 23.866 7.663 1.00 76.38 92 TYR A C 1
ATOM 762 O O . TYR A 1 92 ? -16.297 23.704 6.540 1.00 76.38 92 TYR A O 1
ATOM 770 N N . LEU A 1 93 ? -16.594 24.301 8.681 1.00 77.44 93 LEU A N 1
ATOM 771 C CA . LEU A 1 93 ? -18.062 24.429 8.563 1.00 77.44 93 LEU A CA 1
ATOM 772 C C . LEU A 1 93 ? -18.543 25.867 8.301 1.00 77.44 93 LEU A C 1
ATOM 774 O O . LEU A 1 93 ? -19.709 26.074 7.975 1.00 77.44 93 LEU A O 1
ATOM 778 N N . GLY A 1 94 ? -17.650 26.858 8.380 1.00 72.19 94 GLY A N 1
ATOM 779 C CA . GLY A 1 94 ? -18.004 28.265 8.177 1.00 72.19 94 GLY A CA 1
ATOM 780 C C . GLY A 1 94 ? -18.980 28.799 9.236 1.00 72.19 94 GLY A C 1
ATOM 781 O O . GLY A 1 94 ? -19.322 28.114 10.198 1.00 72.19 94 GLY A O 1
ATOM 782 N N . LYS A 1 95 ? -19.411 30.057 9.086 1.00 79.56 95 LYS A N 1
ATOM 783 C CA . LYS A 1 95 ? -20.379 30.706 9.989 1.00 79.56 95 LYS A CA 1
ATOM 784 C C . LYS A 1 95 ? -21.727 30.827 9.286 1.00 79.56 95 LYS A C 1
ATOM 786 O O . LYS A 1 95 ? -21.781 31.292 8.150 1.00 79.56 95 LYS A O 1
ATOM 791 N N . ARG A 1 96 ? -22.813 30.443 9.962 1.00 75.38 96 ARG A N 1
ATOM 792 C CA . ARG A 1 96 ? -24.177 30.734 9.497 1.00 75.38 96 ARG A CA 1
ATOM 793 C C . ARG A 1 96 ? -24.552 32.142 9.956 1.00 75.38 96 ARG A C 1
ATOM 795 O O . ARG A 1 96 ? -24.525 32.416 11.150 1.00 75.38 96 ARG A O 1
ATOM 802 N N . ILE A 1 97 ? -24.858 33.025 9.009 1.00 76.06 97 ILE A N 1
ATOM 803 C CA . ILE A 1 97 ? -25.316 34.395 9.264 1.00 76.06 97 ILE A CA 1
ATOM 804 C C . ILE A 1 97 ? -26.764 34.465 8.783 1.00 76.06 97 ILE A C 1
ATOM 806 O O . ILE A 1 97 ? -27.022 34.187 7.614 1.00 76.06 97 ILE A O 1
ATOM 810 N N . ASP A 1 98 ? -27.692 34.812 9.673 1.00 72.50 98 ASP A N 1
ATOM 811 C CA . ASP A 1 98 ? -29.074 35.123 9.305 1.00 72.50 98 ASP A CA 1
ATOM 812 C C . ASP A 1 98 ? -29.190 36.641 9.126 1.00 72.50 98 ASP A C 1
ATOM 814 O O . ASP A 1 98 ? -29.012 37.406 10.076 1.00 72.50 98 ASP A O 1
ATOM 818 N N . ILE A 1 99 ? -29.395 37.093 7.889 1.00 68.69 99 ILE A N 1
ATOM 819 C CA . ILE A 1 99 ? -29.526 38.517 7.572 1.00 68.69 99 ILE A CA 1
ATOM 820 C C . ILE A 1 99 ? -31.016 38.844 7.564 1.00 68.69 99 ILE A C 1
ATOM 822 O O . ILE A 1 99 ? -31.732 38.476 6.634 1.00 68.69 99 ILE A O 1
ATOM 826 N N . LYS A 1 100 ? -31.479 39.573 8.581 1.00 66.50 100 LYS A N 1
ATOM 827 C CA . LYS A 1 100 ? -32.815 40.181 8.582 1.00 66.50 100 LYS A CA 1
ATOM 828 C C . LYS A 1 100 ? -32.733 41.596 8.004 1.00 66.50 100 LYS A C 1
ATOM 830 O O . LYS A 1 100 ? -31.819 42.344 8.344 1.00 66.50 100 LYS A O 1
ATOM 835 N N . ARG A 1 101 ? -33.655 41.902 7.088 1.00 52.88 101 ARG A N 1
ATOM 836 C CA . ARG A 1 101 ? -33.784 43.178 6.368 1.00 52.88 101 ARG A CA 1
ATOM 837 C C . ARG A 1 101 ? -34.552 44.210 7.182 1.00 52.88 101 ARG A C 1
ATOM 839 O O . ARG A 1 101 ? -35.505 43.793 7.875 1.00 52.88 101 ARG A O 1
#

Secondary structure (DSSP, 8-state):
--STTHHHHT---HHHHHHHHHHHHHHHHHHHHHHHHHHHHHHHHHHHHHHHHHHHHHHHHHHHHHHTTSS------S-SSHHHHTT---TTT--------

Organism: NCBI:txid178340

Mean predicted aligned error: 19.39 Å

Radius of gyration: 34.66 Å; Cα contacts (8 Å, |Δi|>4): 2; chains: 1; bounding box: 69×54×89 Å

Foldseek 3Di:
DPDVVVVVVVDDPVVVVVVVVVVVVVVVVVVVVVVVVVVVVVVVVVVVVVVVVVVVVVVVVVVVVVVVPDDDDDDDDPDDPVVVVQPDPDPPPDHDDDDDD